Protein AF-A0A7J4F9U1-F1 (afdb_monomer_lite)

Foldseek 3Di:
DVVVVVVVVVVQCLQCVVQVVCVVPFDPDAQWDADVNAIWGADPRGTDRDLWADDPDPPDGDGDPVSLLSVLVSVPVVDPLVPDQEFEQEDPVSCSNSVNNCVVSVHHYDYDYPDDD

Radius of gyration: 16.15 Å; chains: 1; bounding box: 40×27×52 Å

pLDDT: mean 75.47, std 15.94, range [29.8, 96.5]

Sequence (117 aa):
MLEKLYGELMNLRVIRKKAELFRGKRFPVDGFVRIGGEPYWIQDGEAHYLYILEEVSERCFLHQPGTLKDCALAAMALVDMDKVDKIVAIETMALPICSVLAVMAGKPMAIVGKRRY

Structure (mmCIF, N/CA/C/O backbone):
data_AF-A0A7J4F9U1-F1
#
_entry.id   AF-A0A7J4F9U1-F1
#
loop_
_atom_site.group_PDB
_atom_site.id
_atom_site.type_symbol
_atom_site.label_atom_id
_atom_site.label_alt_id
_atom_site.label_comp_id
_atom_site.label_asym_id
_atom_site.label_entity_id
_atom_site.label_seq_id
_atom_site.pdbx_PDB_ins_code
_atom_site.Cartn_x
_atom_site.Cartn_y
_atom_site.Cartn_z
_atom_site.occupancy
_atom_site.B_iso_or_equiv
_atom_site.auth_seq_id
_atom_site.auth_comp_id
_atom_site.auth_asym_id
_atom_site.auth_atom_id
_atom_site.pdbx_PDB_model_num
ATOM 1 N N . MET A 1 1 ? -2.435 -18.235 9.508 1.00 39.81 1 MET A N 1
ATOM 2 C CA . MET A 1 1 ? -2.919 -16.846 9.288 1.00 39.81 1 MET A CA 1
ATOM 3 C C . MET A 1 1 ? -2.305 -16.246 8.025 1.00 39.81 1 MET A C 1
ATOM 5 O O . MET A 1 1 ? -3.061 -15.838 7.158 1.00 39.81 1 MET A O 1
ATOM 9 N N . LEU A 1 2 ? -0.973 -16.289 7.874 1.00 29.80 2 LEU A N 1
ATOM 10 C CA . LEU A 1 2 ? -0.264 -15.866 6.653 1.00 29.80 2 LEU A CA 1
ATOM 11 C C . LEU A 1 2 ? -0.653 -16.658 5.391 1.00 29.80 2 LEU A C 1
ATOM 13 O O . LEU A 1 2 ? -0.876 -16.047 4.359 1.00 29.80 2 LEU A O 1
ATOM 17 N N . GLU A 1 3 ? -0.827 -17.981 5.471 1.00 35.06 3 GLU A N 1
ATOM 18 C CA . GLU A 1 3 ? -1.259 -18.800 4.318 1.00 35.06 3 GLU A CA 1
ATOM 19 C C . GLU A 1 3 ? -2.688 -18.489 3.852 1.00 35.06 3 GLU A C 1
ATOM 21 O O . GLU A 1 3 ? -2.967 -18.466 2.658 1.00 35.06 3 GLU A O 1
ATOM 26 N N . LYS A 1 4 ? -3.591 -18.193 4.795 1.00 41.75 4 LYS A N 1
ATOM 27 C CA . LYS A 1 4 ? -4.969 -17.792 4.487 1.00 41.75 4 LYS A CA 1
ATOM 28 C C . LYS A 1 4 ? -4.998 -16.414 3.825 1.00 41.75 4 LYS A C 1
ATOM 30 O O . LYS A 1 4 ? -5.650 -16.248 2.802 1.00 41.75 4 LYS A O 1
ATOM 35 N N . LEU A 1 5 ? -4.221 -15.468 4.361 1.00 42.91 5 LEU A N 1
ATOM 36 C CA . LEU A 1 5 ? -4.025 -14.155 3.751 1.00 42.91 5 LEU A CA 1
ATOM 37 C C . LEU A 1 5 ? -3.415 -14.287 2.350 1.00 42.91 5 LEU A C 1
ATOM 39 O O . LEU A 1 5 ? -3.881 -13.638 1.428 1.00 42.91 5 LEU A O 1
ATOM 43 N N . TYR A 1 6 ? -2.424 -15.161 2.162 1.00 45.22 6 TYR A N 1
ATOM 44 C CA . TYR A 1 6 ? -1.828 -15.433 0.854 1.00 45.22 6 TYR A CA 1
ATOM 45 C C . TYR A 1 6 ? -2.854 -16.002 -0.138 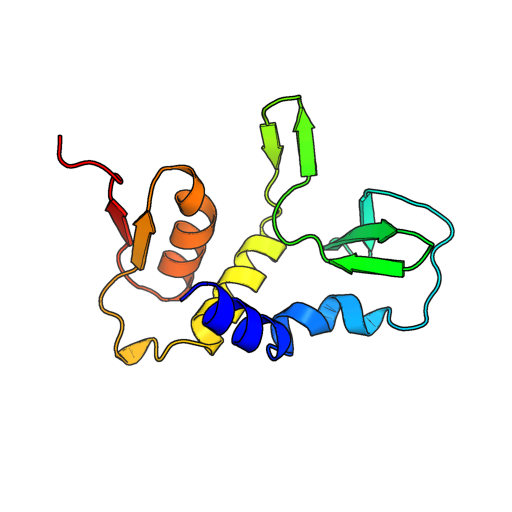1.00 45.22 6 TYR A C 1
ATOM 47 O O . TYR A 1 6 ? -2.958 -15.515 -1.261 1.00 45.22 6 TYR A O 1
ATOM 55 N N . GLY A 1 7 ? -3.672 -16.969 0.287 1.00 52.78 7 GLY A N 1
ATOM 56 C CA . GLY A 1 7 ? -4.769 -17.504 -0.522 1.00 52.78 7 GLY A CA 1
ATOM 57 C C . GLY A 1 7 ? -5.810 -16.444 -0.903 1.00 52.78 7 GLY A C 1
ATOM 58 O O . GLY A 1 7 ? -6.270 -16.413 -2.041 1.00 52.78 7 GLY A O 1
ATOM 59 N N . GLU A 1 8 ? -6.150 -15.533 0.009 1.00 53.69 8 GLU A N 1
ATOM 60 C CA . GLU A 1 8 ? -7.068 -14.418 -0.261 1.00 53.69 8 GLU A CA 1
ATOM 61 C C . GLU A 1 8 ? -6.433 -13.352 -1.175 1.00 53.69 8 GLU A C 1
ATOM 63 O O . GLU A 1 8 ? -7.076 -12.894 -2.122 1.00 53.69 8 GLU A O 1
ATOM 68 N N . LEU A 1 9 ? -5.146 -13.033 -0.988 1.00 48.44 9 LEU A N 1
ATOM 69 C CA . LEU A 1 9 ? -4.374 -12.129 -1.851 1.00 48.44 9 LEU A CA 1
ATOM 70 C C . LEU A 1 9 ? -4.284 -12.648 -3.294 1.00 48.44 9 LEU A C 1
ATOM 72 O O . LEU A 1 9 ? -4.390 -11.866 -4.238 1.00 48.44 9 LEU A O 1
ATOM 76 N N . MET A 1 10 ? -4.157 -13.965 -3.483 1.00 51.09 10 MET A N 1
ATOM 77 C CA . MET A 1 10 ? -4.146 -14.595 -4.809 1.00 51.09 10 MET A CA 1
ATOM 78 C C . MET A 1 10 ? -5.488 -14.475 -5.549 1.00 51.09 10 MET A C 1
ATOM 80 O O . MET A 1 10 ? -5.510 -14.561 -6.779 1.00 51.09 10 MET A O 1
ATOM 84 N N . ASN A 1 11 ? -6.584 -14.234 -4.823 1.00 50.47 11 ASN A N 1
ATOM 85 C CA . ASN A 1 11 ? -7.934 -14.083 -5.367 1.00 50.47 11 ASN A CA 1
ATOM 86 C C . ASN A 1 11 ? -8.359 -12.611 -5.554 1.00 50.47 11 ASN A C 1
ATOM 88 O O . ASN A 1 11 ? -9.396 -12.336 -6.165 1.00 50.47 11 ASN A O 1
ATOM 92 N N . LEU A 1 12 ? -7.566 -11.643 -5.080 1.00 49.75 12 LEU A N 1
ATOM 93 C CA . LEU A 1 12 ? -7.870 -10.219 -5.216 1.00 49.75 12 LEU A CA 1
ATOM 94 C C . LEU A 1 12 ? -7.609 -9.709 -6.637 1.00 49.75 12 LEU A C 1
ATOM 96 O O . LEU A 1 12 ? -6.493 -9.353 -7.018 1.00 49.75 12 LEU A O 1
ATOM 100 N N . ARG A 1 13 ? -8.694 -9.561 -7.406 1.00 44.41 13 ARG A N 1
ATOM 101 C CA . ARG A 1 13 ? -8.686 -8.938 -8.744 1.00 44.41 13 ARG A CA 1
ATOM 102 C C . ARG A 1 13 ? -8.138 -7.505 -8.761 1.00 44.41 13 ARG A C 1
ATOM 104 O O . ARG A 1 13 ? -7.641 -7.069 -9.791 1.00 44.41 13 ARG A O 1
ATOM 111 N N . VAL A 1 14 ? -8.217 -6.765 -7.651 1.00 44.28 14 VAL A N 1
ATOM 112 C CA . VAL A 1 14 ? -7.720 -5.375 -7.565 1.00 44.28 14 VAL A CA 1
ATOM 113 C C . VAL A 1 14 ? -6.190 -5.329 -7.588 1.00 44.28 14 VAL A C 1
ATOM 115 O O . VAL A 1 14 ? -5.619 -4.524 -8.316 1.00 44.28 14 VAL A O 1
ATOM 118 N N . ILE A 1 15 ? -5.533 -6.256 -6.881 1.00 48.03 15 ILE A N 1
ATOM 119 C CA . ILE A 1 15 ? -4.067 -6.344 -6.788 1.00 48.03 15 ILE A CA 1
ATOM 120 C C . ILE A 1 15 ? -3.452 -6.733 -8.135 1.00 48.03 15 ILE A C 1
ATOM 122 O O . ILE A 1 15 ? -2.404 -6.218 -8.520 1.00 48.03 15 ILE A O 1
ATOM 126 N N . ARG A 1 16 ? -4.140 -7.603 -8.883 1.00 52.09 16 ARG A N 1
ATOM 127 C CA . ARG A 1 16 ? -3.691 -8.098 -10.189 1.00 52.09 16 ARG A CA 1
ATOM 128 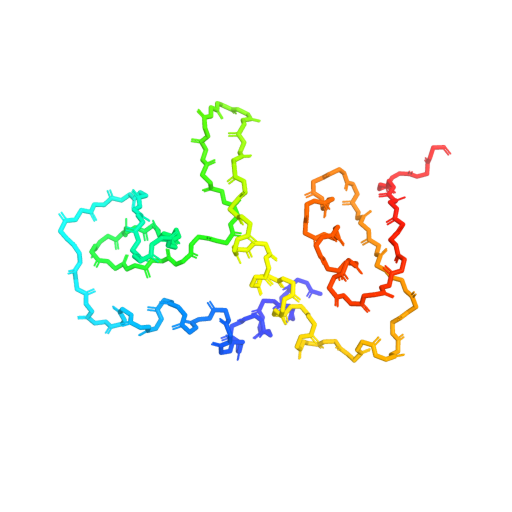C C . ARG A 1 16 ? -4.094 -7.237 -11.374 1.00 52.09 16 ARG A C 1
ATOM 130 O O . ARG A 1 16 ? -3.438 -7.335 -12.401 1.00 52.09 16 ARG A O 1
ATOM 137 N N . LYS A 1 17 ? -5.113 -6.381 -11.258 1.00 55.06 17 LYS A N 1
ATOM 138 C CA . LYS A 1 17 ? -5.672 -5.646 -12.406 1.00 55.06 17 LYS A CA 1
ATOM 139 C C . LYS A 1 17 ? -4.618 -4.862 -13.193 1.00 55.06 17 LYS A C 1
ATOM 141 O O . LYS A 1 17 ? -4.650 -4.874 -14.416 1.00 55.06 17 LYS A O 1
ATOM 146 N N . LYS A 1 18 ? -3.674 -4.211 -12.503 1.00 59.41 18 LYS A N 1
ATOM 147 C CA . LYS A 1 18 ? -2.610 -3.417 -13.140 1.00 59.41 18 LYS A CA 1
ATOM 148 C C . LYS A 1 18 ? -1.572 -4.278 -13.870 1.00 59.41 18 LYS A C 1
ATOM 150 O O . LYS A 1 18 ? -1.184 -3.931 -14.978 1.00 59.41 18 LYS A O 1
ATOM 155 N N . ALA A 1 19 ? -1.183 -5.424 -13.308 1.00 56.94 19 ALA A 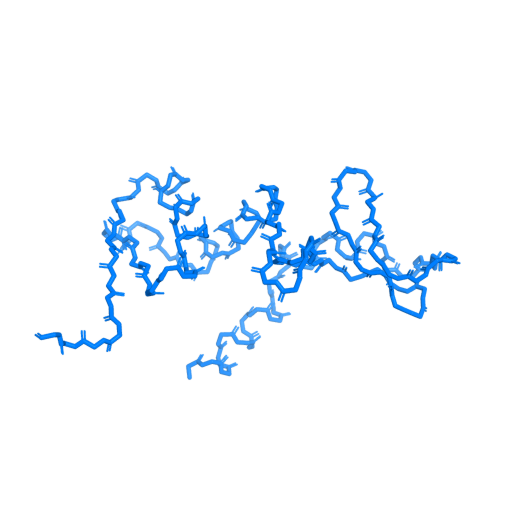N 1
ATOM 156 C CA . ALA A 1 19 ? -0.301 -6.380 -13.985 1.00 56.94 19 ALA A CA 1
ATOM 157 C C . ALA A 1 19 ? -1.028 -7.141 -15.118 1.00 56.94 19 ALA A C 1
ATOM 159 O O . ALA A 1 19 ? -0.455 -7.385 -16.176 1.00 56.94 19 ALA A O 1
ATOM 160 N N . GLU A 1 20 ? -2.322 -7.444 -14.953 1.00 64.25 20 GLU A N 1
ATOM 161 C CA . GLU A 1 20 ? -3.155 -8.104 -15.969 1.00 64.25 20 GLU A CA 1
ATOM 162 C C . GLU A 1 20 ? -3.335 -7.265 -17.241 1.00 64.25 20 GLU A C 1
ATOM 164 O O . GLU A 1 20 ? -3.435 -7.841 -18.323 1.00 64.25 20 GLU A O 1
ATOM 169 N N . LEU A 1 21 ? -3.304 -5.926 -17.153 1.00 69.44 21 LEU A N 1
ATOM 170 C CA . LEU A 1 21 ? -3.311 -5.036 -18.330 1.00 69.44 21 LEU A CA 1
ATOM 171 C C . LEU A 1 21 ? -2.156 -5.314 -19.302 1.00 69.44 21 LEU A C 1
ATOM 173 O O . LEU A 1 21 ? -2.246 -4.993 -20.491 1.00 69.44 21 LEU A O 1
ATOM 177 N N . PHE A 1 22 ? -1.070 -5.894 -18.796 1.00 75.31 22 PHE A N 1
ATOM 178 C CA . PHE A 1 22 ? 0.120 -6.225 -19.566 1.00 75.31 22 PHE A CA 1
ATOM 179 C C . PHE A 1 22 ? 0.295 -7.729 -19.771 1.00 75.31 22 PHE A C 1
ATOM 181 O O . PHE A 1 22 ? 1.312 -8.157 -20.310 1.00 75.31 22 PHE A O 1
ATOM 188 N N . ARG A 1 23 ? -0.705 -8.542 -19.411 1.00 72.38 23 ARG A N 1
ATOM 189 C CA . ARG A 1 23 ? -0.665 -9.987 -19.635 1.00 72.38 23 ARG A CA 1
ATOM 190 C C . ARG A 1 23 ? -0.482 -10.282 -21.127 1.00 72.38 23 ARG A C 1
ATOM 192 O O . ARG A 1 23 ? -1.283 -9.853 -21.954 1.00 72.38 23 ARG A O 1
ATOM 199 N N . GLY A 1 24 ? 0.580 -11.013 -21.465 1.00 73.00 24 GLY A N 1
ATOM 200 C CA . GLY A 1 24 ? 0.935 -11.346 -22.849 1.00 73.00 24 GLY A CA 1
ATOM 201 C C . GLY A 1 24 ? 1.662 -10.237 -23.620 1.00 73.00 24 GLY A C 1
ATOM 202 O O . GLY A 1 24 ? 2.042 -10.459 -24.768 1.00 73.00 24 GLY A O 1
ATOM 203 N N . LYS A 1 25 ? 1.897 -9.064 -23.017 1.00 83.00 25 LYS A N 1
ATOM 204 C CA . LYS A 1 25 ? 2.819 -8.061 -23.562 1.00 83.00 25 LYS A CA 1
ATOM 205 C C . LYS A 1 25 ? 4.231 -8.356 -23.069 1.00 83.00 25 LYS A C 1
ATOM 207 O O . LYS A 1 25 ? 4.436 -8.575 -21.881 1.00 83.00 25 LYS A O 1
ATOM 212 N N . ARG A 1 26 ? 5.189 -8.334 -23.995 1.00 84.81 26 ARG A N 1
ATOM 213 C CA . ARG A 1 26 ? 6.620 -8.474 -23.711 1.00 84.81 26 ARG A CA 1
ATOM 214 C C . ARG A 1 26 ? 7.278 -7.100 -23.678 1.00 84.81 26 ARG A C 1
ATOM 216 O O . ARG A 1 26 ? 7.049 -6.293 -24.580 1.00 84.81 26 ARG A O 1
ATOM 223 N N . PHE A 1 27 ? 8.111 -6.863 -22.677 1.00 85.62 27 PHE A N 1
ATOM 224 C CA . PHE A 1 27 ? 8.922 -5.656 -22.549 1.00 85.62 27 PHE A CA 1
ATOM 225 C C . PHE A 1 27 ? 10.394 -5.972 -22.859 1.00 85.62 27 PHE A C 1
ATOM 227 O O . PHE A 1 27 ? 10.863 -7.051 -22.507 1.00 85.62 27 PHE A O 1
ATOM 234 N N . PRO A 1 28 ? 11.128 -5.072 -23.539 1.00 86.94 28 PRO A N 1
ATOM 235 C CA . PRO A 1 28 ? 12.498 -5.330 -23.993 1.00 86.94 28 PRO A CA 1
ATOM 236 C C . PRO A 1 28 ? 13.579 -5.010 -22.946 1.00 86.94 28 PRO A C 1
ATOM 238 O O . PRO A 1 28 ? 14.762 -5.035 -23.267 1.00 86.94 28 PRO A O 1
ATOM 241 N N . VAL A 1 29 ? 13.184 -4.638 -21.730 1.00 85.81 29 VAL A N 1
ATOM 242 C CA . VAL A 1 29 ? 14.080 -4.214 -20.648 1.00 85.81 29 VAL A CA 1
ATOM 243 C C . VAL A 1 29 ? 13.771 -5.035 -19.412 1.00 85.81 29 VAL A C 1
ATOM 245 O O . VAL A 1 29 ? 12.605 -5.324 -19.186 1.00 85.81 29 VAL A O 1
ATOM 248 N N . ASP A 1 30 ? 14.781 -5.346 -18.609 1.00 83.88 30 ASP A N 1
ATOM 249 C CA . ASP A 1 30 ? 14.594 -5.926 -17.279 1.00 83.88 30 ASP A CA 1
ATOM 250 C C . ASP A 1 30 ? 14.825 -4.862 -16.199 1.00 83.88 30 ASP A C 1
ATOM 252 O O . ASP A 1 30 ? 15.554 -3.886 -16.401 1.00 83.88 30 ASP A O 1
ATOM 256 N N . GLY A 1 31 ? 14.207 -5.061 -15.037 1.00 75.56 31 GLY A N 1
ATOM 257 C CA . GLY A 1 31 ? 14.337 -4.184 -13.878 1.00 75.56 31 GLY A CA 1
ATOM 258 C C . GLY A 1 31 ? 13.193 -3.184 -13.711 1.00 75.56 31 GLY A C 1
ATOM 259 O O . GLY A 1 31 ? 12.095 -3.347 -14.247 1.00 75.56 31 GLY A O 1
ATOM 260 N N . PHE A 1 32 ? 13.429 -2.155 -12.896 1.00 76.62 32 PHE A N 1
ATOM 261 C CA . PHE A 1 32 ? 12.406 -1.179 -12.528 1.00 76.62 32 PHE A CA 1
ATOM 262 C C . PHE A 1 32 ? 12.061 -0.241 -13.689 1.00 76.62 32 PHE A C 1
ATOM 264 O O . PHE A 1 32 ? 12.931 0.419 -14.256 1.00 76.62 32 PHE A O 1
ATOM 271 N N . VAL A 1 33 ? 10.769 -0.122 -13.993 1.00 80.06 33 VAL A N 1
ATOM 272 C CA . VAL A 1 33 ? 10.240 0.780 -15.019 1.00 80.06 33 VAL A CA 1
ATOM 273 C C . VAL A 1 33 ? 8.963 1.472 -14.552 1.00 80.06 33 VAL A C 1
ATOM 275 O O . VAL A 1 33 ? 8.220 0.967 -13.709 1.00 80.06 33 VAL A O 1
ATOM 278 N N . ARG A 1 34 ? 8.664 2.627 -15.156 1.00 78.06 34 ARG A N 1
ATOM 279 C CA . ARG A 1 34 ? 7.378 3.313 -14.987 1.00 78.06 34 ARG A CA 1
ATOM 280 C C . ARG A 1 34 ? 6.561 3.221 -16.265 1.00 78.06 34 ARG A C 1
ATOM 282 O O . ARG A 1 34 ? 6.980 3.729 -17.301 1.00 78.06 34 ARG A O 1
ATOM 289 N N . ILE A 1 35 ? 5.373 2.628 -16.185 1.00 79.06 35 ILE A N 1
ATOM 290 C CA . ILE A 1 35 ? 4.446 2.529 -17.320 1.00 79.06 35 ILE A CA 1
ATOM 291 C C . ILE A 1 35 ? 3.195 3.332 -16.971 1.00 79.06 35 ILE A C 1
ATOM 293 O O . ILE A 1 35 ? 2.469 2.984 -16.045 1.00 79.06 35 ILE A O 1
ATOM 297 N N . GLY A 1 36 ? 2.964 4.446 -17.674 1.00 77.44 36 GLY A N 1
ATOM 298 C CA . GLY A 1 36 ? 1.851 5.355 -17.360 1.00 77.44 36 GLY A CA 1
ATOM 299 C C . GLY A 1 36 ? 1.956 6.003 -15.971 1.00 77.44 36 GLY A C 1
ATOM 300 O O . GLY A 1 36 ? 0.936 6.289 -15.357 1.00 77.44 36 GLY A O 1
ATOM 301 N N . GLY A 1 37 ? 3.180 6.190 -15.460 1.00 74.62 37 GLY A N 1
ATOM 302 C CA . GLY A 1 37 ? 3.454 6.755 -14.130 1.00 74.62 37 GLY A CA 1
ATOM 303 C C . GLY A 1 37 ? 3.468 5.739 -12.980 1.00 74.62 37 GLY A C 1
ATOM 304 O O . GLY A 1 37 ? 3.908 6.074 -11.882 1.00 74.62 37 GLY A O 1
ATOM 305 N N . GLU A 1 38 ? 3.055 4.498 -13.236 1.00 75.62 38 GLU A N 1
ATOM 306 C CA . GLU A 1 38 ? 2.936 3.426 -12.243 1.00 75.62 38 GLU A CA 1
ATOM 307 C C . GLU A 1 38 ? 4.193 2.535 -12.206 1.00 75.62 38 GLU A C 1
ATOM 309 O O . GLU A 1 38 ? 4.770 2.286 -13.270 1.00 75.62 38 GLU A O 1
ATOM 314 N N . PRO A 1 39 ? 4.627 2.052 -11.024 1.00 75.12 39 PRO A N 1
ATOM 315 C CA . PRO A 1 39 ? 5.851 1.264 -10.878 1.00 75.12 39 PRO A CA 1
ATOM 316 C C . PRO A 1 39 ? 5.657 -0.207 -11.272 1.00 75.12 39 PRO A C 1
ATOM 318 O O . PRO A 1 39 ? 4.770 -0.892 -10.760 1.00 75.12 39 PRO A O 1
ATOM 321 N N . TYR A 1 40 ? 6.542 -0.718 -12.124 1.00 77.38 40 TYR A N 1
ATOM 322 C CA . TYR A 1 40 ? 6.620 -2.134 -12.478 1.00 77.38 40 TYR A CA 1
ATOM 323 C C . TYR A 1 40 ? 8.064 -2.622 -12.387 1.00 77.38 40 TYR A C 1
ATOM 325 O O . TYR A 1 40 ? 9.004 -1.879 -12.654 1.00 77.38 40 TYR A O 1
ATOM 333 N N . TRP A 1 41 ? 8.232 -3.889 -12.038 1.00 77.31 41 TRP A N 1
ATOM 334 C CA . TRP A 1 41 ? 9.459 -4.638 -12.254 1.00 77.31 41 TRP A CA 1
ATOM 335 C C . TRP A 1 41 ? 9.269 -5.518 -13.474 1.00 77.31 41 TRP A C 1
ATOM 337 O O . TRP A 1 41 ? 8.331 -6.315 -13.502 1.00 77.31 41 TRP A O 1
ATOM 347 N N . ILE A 1 42 ? 10.124 -5.374 -14.477 1.00 81.88 42 ILE A N 1
ATOM 348 C CA . ILE A 1 42 ? 10.141 -6.305 -15.595 1.00 81.88 42 ILE A CA 1
ATOM 349 C C . ILE A 1 42 ? 11.124 -7.429 -15.295 1.00 81.88 42 ILE A C 1
ATOM 351 O O . ILE A 1 42 ? 12.268 -7.173 -14.919 1.00 81.88 42 ILE A O 1
ATOM 355 N N . GLN A 1 43 ? 10.667 -8.663 -15.471 1.00 79.81 43 GLN A N 1
ATOM 356 C CA . GLN A 1 43 ? 11.501 -9.851 -15.387 1.00 79.81 43 GLN A CA 1
ATOM 357 C C . GLN A 1 43 ? 11.139 -10.795 -16.530 1.00 79.81 43 GLN A C 1
ATOM 359 O O . GLN A 1 43 ? 9.965 -11.103 -16.730 1.00 79.81 43 GLN A O 1
ATOM 364 N N . ASP A 1 44 ? 12.136 -11.216 -17.310 1.00 83.56 44 ASP A N 1
ATOM 365 C CA . ASP A 1 44 ? 11.950 -12.088 -18.478 1.00 83.56 44 ASP A CA 1
ATOM 366 C C . ASP A 1 44 ? 10.945 -11.502 -19.496 1.00 83.56 44 ASP A C 1
ATOM 368 O O . ASP A 1 44 ? 10.197 -12.203 -20.191 1.00 83.56 44 ASP A O 1
ATOM 372 N N . GLY A 1 45 ? 10.915 -10.170 -19.580 1.00 81.38 45 GLY A N 1
ATOM 373 C CA . GLY A 1 45 ? 9.984 -9.410 -20.404 1.00 81.38 45 GLY A CA 1
ATOM 374 C C . GLY A 1 45 ? 8.537 -9.367 -19.899 1.00 81.38 45 GLY A C 1
ATOM 375 O O . GLY A 1 45 ? 7.692 -8.835 -20.616 1.00 81.38 45 GLY A O 1
ATOM 376 N N . GLU A 1 46 ? 8.224 -9.882 -18.707 1.00 80.62 46 GLU A N 1
ATOM 377 C CA . GLU A 1 46 ? 6.900 -9.787 -18.079 1.00 80.62 46 GLU A CA 1
ATOM 378 C C . GLU A 1 46 ? 6.851 -8.689 -17.009 1.00 80.62 46 GLU A C 1
ATOM 380 O O . GLU A 1 46 ? 7.792 -8.502 -16.243 1.00 80.62 46 GLU A O 1
ATOM 385 N N . ALA A 1 47 ? 5.740 -7.947 -16.945 1.00 80.69 47 ALA A N 1
ATOM 386 C CA . ALA A 1 47 ? 5.568 -6.861 -15.983 1.00 80.69 47 ALA A CA 1
ATOM 387 C C . ALA A 1 47 ? 4.945 -7.342 -14.665 1.00 80.69 47 ALA A C 1
ATOM 389 O O . ALA A 1 47 ? 3.789 -7.767 -14.617 1.00 80.69 47 ALA A O 1
ATOM 390 N N . HIS A 1 48 ? 5.679 -7.161 -13.572 1.00 71.69 48 HIS A N 1
ATOM 391 C CA . HIS A 1 48 ? 5.235 -7.401 -12.205 1.00 71.69 48 HIS A CA 1
ATOM 392 C C . HIS A 1 48 ? 4.972 -6.064 -11.514 1.00 71.69 48 HIS A C 1
ATOM 394 O O . HIS A 1 48 ? 5.837 -5.193 -11.470 1.00 71.69 48 HIS A O 1
ATOM 400 N N . TYR A 1 49 ? 3.777 -5.872 -10.959 1.00 68.19 49 TYR A N 1
ATOM 401 C CA . TYR A 1 49 ? 3.485 -4.649 -10.212 1.00 68.19 49 TYR A CA 1
ATOM 402 C C . TYR A 1 49 ? 4.177 -4.701 -8.846 1.00 68.19 49 TYR A C 1
ATOM 404 O O . TYR A 1 49 ? 3.906 -5.596 -8.040 1.00 68.19 49 TYR A O 1
ATOM 412 N N . LEU A 1 50 ? 5.084 -3.756 -8.591 1.00 63.97 50 LEU A N 1
ATOM 413 C CA . LEU A 1 50 ? 5.806 -3.689 -7.325 1.00 63.97 50 LEU A CA 1
ATOM 414 C C . LEU A 1 50 ? 4.962 -2.969 -6.294 1.00 63.97 50 LEU A C 1
ATOM 416 O O . LEU A 1 50 ? 4.688 -1.779 -6.419 1.00 63.97 50 LEU A O 1
ATOM 420 N N . TYR A 1 51 ? 4.597 -3.697 -5.243 1.00 58.38 51 TYR A N 1
ATOM 421 C CA . TYR A 1 51 ? 3.724 -3.148 -4.224 1.00 58.38 51 TYR A CA 1
ATOM 422 C C . TYR A 1 51 ? 4.430 -2.282 -3.180 1.00 58.38 51 TYR A C 1
ATOM 424 O O . TYR A 1 51 ? 3.750 -1.557 -2.459 1.00 58.38 51 TYR A O 1
ATOM 432 N N . ILE A 1 52 ? 5.760 -2.351 -3.029 1.00 57.66 52 ILE A N 1
ATOM 433 C CA . ILE A 1 52 ? 6.366 -1.746 -1.832 1.00 57.66 52 ILE A CA 1
ATOM 434 C C . ILE A 1 52 ? 7.718 -1.047 -2.046 1.00 57.66 52 ILE A C 1
ATOM 436 O O . ILE A 1 52 ? 7.956 -0.106 -1.298 1.00 57.66 52 ILE A O 1
ATOM 440 N N . LEU A 1 53 ? 8.599 -1.392 -2.995 1.00 57.91 53 LEU A N 1
ATOM 441 C CA . LEU A 1 53 ? 10.002 -0.951 -2.860 1.00 57.91 53 LEU A CA 1
ATOM 442 C C . LEU A 1 53 ? 10.667 -0.557 -4.188 1.00 57.91 53 LEU A C 1
ATOM 444 O O . LEU A 1 53 ? 10.951 -1.409 -5.023 1.00 57.91 53 LEU A O 1
ATOM 448 N N . GLU A 1 54 ? 10.961 0.735 -4.338 1.00 63.12 54 GLU A N 1
ATOM 449 C CA . GLU A 1 54 ? 12.120 1.210 -5.101 1.00 63.12 54 GLU A CA 1
ATOM 450 C C . GLU A 1 54 ? 13.256 1.411 -4.083 1.00 63.12 54 GLU A C 1
ATOM 452 O O . GLU A 1 54 ? 13.115 2.203 -3.148 1.00 63.12 54 GLU A O 1
ATOM 457 N N . GLU A 1 55 ? 14.342 0.642 -4.187 1.00 63.31 55 GLU A N 1
ATOM 458 C CA . GLU A 1 55 ? 15.518 0.829 -3.329 1.00 63.31 55 GLU A CA 1
ATOM 459 C C . GLU A 1 55 ? 16.305 2.043 -3.829 1.00 63.31 55 GLU A C 1
ATOM 461 O O . GLU A 1 55 ? 16.833 2.048 -4.938 1.00 63.31 55 GLU A O 1
ATOM 466 N N . VAL A 1 56 ? 16.349 3.095 -3.014 1.00 68.06 56 VAL A N 1
ATOM 467 C CA . VAL A 1 56 ? 17.075 4.336 -3.320 1.00 68.06 56 VAL A CA 1
ATOM 468 C C . VAL A 1 56 ? 18.530 4.229 -2.858 1.00 68.06 56 VAL A C 1
ATOM 470 O O . VAL A 1 56 ? 19.424 4.817 -3.462 1.00 68.06 56 VAL A O 1
ATOM 473 N N . SER A 1 57 ? 18.772 3.493 -1.770 1.00 70.50 57 SER A N 1
ATOM 474 C CA . SER A 1 57 ? 20.100 3.163 -1.246 1.00 70.50 57 SER A CA 1
ATOM 475 C C . SER A 1 57 ? 20.018 1.977 -0.280 1.00 70.50 57 SER A C 1
ATOM 477 O O . SER A 1 57 ? 18.916 1.561 0.071 1.00 70.50 57 SER A O 1
ATOM 479 N N . GLU A 1 58 ? 21.170 1.513 0.223 1.00 64.62 58 GLU A N 1
ATOM 480 C CA . GLU A 1 58 ? 21.360 0.281 1.021 1.00 64.62 58 GLU A CA 1
ATOM 481 C C . GLU A 1 58 ? 20.373 0.084 2.194 1.00 64.62 58 GLU A C 1
ATOM 483 O O . GLU A 1 58 ? 20.225 -1.020 2.715 1.00 64.62 58 GLU A O 1
ATOM 488 N N . ARG A 1 59 ? 19.697 1.142 2.661 1.00 67.19 59 ARG A N 1
ATOM 489 C CA . ARG A 1 59 ? 18.662 1.078 3.712 1.00 67.19 59 ARG A CA 1
ATOM 490 C C . ARG A 1 59 ? 17.519 2.071 3.503 1.00 67.19 59 ARG A C 1
ATOM 492 O O . ARG A 1 59 ? 16.780 2.360 4.444 1.00 67.19 59 ARG A O 1
ATOM 499 N N . CYS A 1 60 ? 17.398 2.637 2.305 1.00 64.50 60 CYS A N 1
ATOM 500 C CA . CYS A 1 60 ? 16.390 3.636 1.980 1.00 64.50 60 CYS A CA 1
ATOM 501 C C . CYS A 1 60 ? 15.470 3.093 0.900 1.00 64.50 60 CYS A C 1
ATOM 503 O O . CYS A 1 60 ? 15.890 2.840 -0.229 1.00 64.50 60 CYS A O 1
ATOM 505 N N . PHE A 1 61 ? 14.199 2.962 1.252 1.00 72.88 61 PHE A N 1
ATOM 506 C CA . PHE A 1 61 ? 13.178 2.490 0.341 1.00 72.88 61 PHE A CA 1
ATOM 507 C C . PHE A 1 61 ? 12.165 3.592 0.088 1.00 72.88 61 PHE A C 1
ATOM 509 O O . PHE A 1 61 ? 11.657 4.222 1.017 1.00 72.88 61 PHE A O 1
ATOM 516 N N . LEU A 1 62 ? 11.865 3.810 -1.184 1.00 74.00 62 LEU A N 1
ATOM 517 C CA . LEU A 1 62 ? 10.853 4.748 -1.617 1.00 74.00 62 LEU A CA 1
ATOM 518 C C . LEU A 1 62 ? 9.539 4.005 -1.841 1.00 74.00 62 LEU A C 1
ATOM 520 O O . LEU A 1 62 ? 9.431 3.124 -2.695 1.00 74.00 62 LEU A O 1
ATOM 524 N N . HIS A 1 63 ? 8.517 4.410 -1.091 1.00 76.56 63 HIS A N 1
ATOM 525 C CA . HIS A 1 63 ? 7.147 3.996 -1.350 1.00 76.56 63 HIS A CA 1
ATOM 526 C C . HIS A 1 63 ? 6.497 4.951 -2.346 1.00 76.56 63 HIS A C 1
ATOM 528 O O . HIS A 1 63 ? 6.456 6.163 -2.130 1.00 76.56 63 HIS A O 1
ATOM 534 N N . GLN A 1 64 ? 5.930 4.403 -3.417 1.00 77.00 64 GLN A N 1
ATOM 535 C CA . GLN A 1 64 ? 5.122 5.192 -4.338 1.00 77.00 64 GLN A CA 1
ATOM 536 C C . GLN A 1 64 ? 3.723 5.419 -3.731 1.00 77.00 64 GLN A C 1
ATOM 538 O O . GLN A 1 64 ? 3.063 4.448 -3.344 1.00 77.00 64 GLN A O 1
ATOM 543 N N . PRO A 1 65 ? 3.220 6.669 -3.661 1.00 78.81 65 PRO A N 1
ATOM 544 C CA . PRO A 1 65 ? 1.919 6.960 -3.053 1.00 78.81 65 PRO A CA 1
ATOM 545 C C . PRO A 1 65 ? 0.747 6.195 -3.684 1.00 78.81 65 PRO A C 1
ATOM 547 O O . PRO A 1 65 ? -0.137 5.725 -2.970 1.00 78.81 65 PRO A O 1
ATOM 550 N N . GLY A 1 66 ? 0.749 6.037 -5.015 1.00 76.94 66 GLY A N 1
ATOM 551 C CA . GLY A 1 66 ? -0.286 5.285 -5.735 1.00 76.94 66 GLY A CA 1
ATOM 552 C C . GLY A 1 66 ? -0.348 3.821 -5.302 1.00 76.94 66 GLY A C 1
ATOM 553 O O . GLY A 1 66 ? -1.423 3.279 -5.074 1.00 76.94 66 GLY A O 1
ATOM 554 N N . THR A 1 67 ? 0.810 3.218 -5.070 1.00 76.00 67 THR A N 1
ATOM 555 C CA . THR A 1 67 ? 0.926 1.832 -4.630 1.00 76.00 67 THR A CA 1
ATOM 556 C C . THR A 1 67 ? 0.451 1.636 -3.189 1.00 76.00 67 THR A C 1
ATOM 558 O O . THR A 1 67 ? -0.275 0.684 -2.903 1.00 76.00 67 THR A O 1
ATOM 561 N N . LEU A 1 68 ? 0.773 2.568 -2.282 1.00 82.75 68 LEU A N 1
ATOM 562 C CA . LEU A 1 68 ? 0.224 2.558 -0.918 1.00 82.75 68 LEU A CA 1
ATOM 563 C C . LEU A 1 68 ? -1.306 2.686 -0.927 1.00 82.75 68 LEU A C 1
ATOM 565 O O . LEU A 1 68 ? -1.991 1.990 -0.178 1.00 82.75 68 LEU A O 1
ATOM 569 N N . LYS A 1 69 ? -1.847 3.544 -1.799 1.00 85.19 69 LYS A N 1
ATOM 570 C CA . LYS A 1 69 ? -3.293 3.702 -1.990 1.00 85.19 69 LYS A CA 1
ATOM 571 C C . LYS A 1 69 ? -3.939 2.413 -2.501 1.00 85.19 69 LYS A C 1
ATOM 573 O O . LYS A 1 69 ? -4.969 2.008 -1.969 1.00 85.19 69 LYS A O 1
ATOM 578 N N . ASP A 1 70 ? -3.336 1.750 -3.482 1.00 79.38 70 ASP A N 1
ATOM 579 C CA . ASP A 1 70 ? -3.848 0.485 -4.016 1.00 79.38 70 ASP A CA 1
ATOM 580 C C . ASP A 1 70 ? -3.827 -0.630 -2.963 1.00 79.38 70 ASP A C 1
ATOM 582 O O . ASP A 1 70 ? -4.808 -1.364 -2.827 1.00 79.38 70 ASP A O 1
ATOM 586 N N . CYS A 1 71 ? -2.763 -0.712 -2.155 1.00 79.31 71 CYS A N 1
ATOM 587 C CA . CYS A 1 71 ? -2.704 -1.621 -1.010 1.00 79.31 71 CYS A CA 1
ATOM 588 C C . CYS A 1 71 ? -3.841 -1.346 -0.023 1.00 79.31 71 CYS A C 1
ATOM 590 O O . CYS A 1 71 ? -4.495 -2.282 0.438 1.00 79.31 71 CYS A O 1
ATOM 592 N N . ALA A 1 72 ? -4.078 -0.074 0.308 1.00 87.75 72 ALA A N 1
ATOM 593 C CA . ALA A 1 72 ? -5.128 0.310 1.240 1.00 87.75 72 ALA A CA 1
ATOM 594 C C . ALA A 1 72 ? -6.515 -0.064 0.695 1.00 87.75 72 ALA A C 1
ATOM 596 O O . ALA A 1 72 ? -7.306 -0.664 1.417 1.00 87.75 72 ALA A O 1
ATOM 597 N N . LEU A 1 73 ? -6.783 0.189 -0.591 1.00 85.75 73 LEU A N 1
ATOM 598 C CA . LEU A 1 73 ? -8.026 -0.225 -1.252 1.00 85.75 73 LEU A CA 1
ATOM 599 C C . LEU A 1 73 ? -8.209 -1.744 -1.243 1.00 85.75 73 LEU A C 1
ATOM 601 O O . LEU A 1 73 ? -9.306 -2.226 -0.968 1.00 85.75 73 LEU A O 1
ATOM 605 N N . ALA A 1 74 ? -7.148 -2.502 -1.521 1.00 81.44 74 ALA A N 1
ATOM 606 C CA . ALA A 1 74 ? -7.198 -3.957 -1.475 1.00 81.44 74 ALA A CA 1
ATOM 607 C C . ALA A 1 74 ? -7.494 -4.470 -0.057 1.00 81.44 74 ALA A C 1
ATOM 609 O O . ALA A 1 74 ? -8.316 -5.369 0.098 1.00 81.44 74 ALA A O 1
ATOM 610 N N . ALA A 1 75 ? -6.886 -3.874 0.973 1.00 84.56 75 ALA A N 1
ATOM 611 C CA . ALA A 1 75 ? -7.168 -4.210 2.367 1.00 84.56 75 ALA A CA 1
ATOM 612 C C . ALA A 1 75 ? -8.620 -3.881 2.756 1.0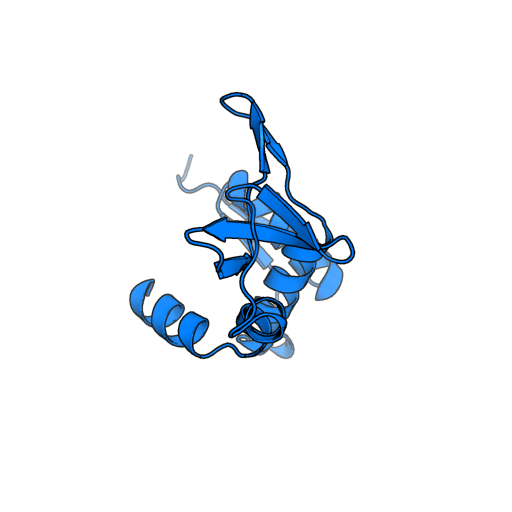0 84.56 75 ALA A C 1
ATOM 614 O O . ALA A 1 75 ? -9.302 -4.719 3.341 1.00 84.56 75 ALA A O 1
ATOM 615 N N . MET A 1 76 ? -9.123 -2.702 2.373 1.00 86.56 76 MET A N 1
ATOM 616 C CA . MET A 1 76 ? -10.516 -2.299 2.615 1.00 86.56 76 MET A CA 1
ATOM 617 C C . MET A 1 76 ? -11.525 -3.195 1.888 1.00 86.56 76 MET A C 1
ATOM 619 O O . MET A 1 76 ? -12.631 -3.375 2.375 1.00 86.56 76 MET A O 1
ATOM 623 N N . ALA A 1 77 ? -11.162 -3.777 0.742 1.00 83.81 77 ALA A N 1
ATOM 624 C CA . ALA A 1 77 ? -12.035 -4.694 0.009 1.00 83.81 77 ALA A CA 1
ATOM 625 C C . ALA A 1 77 ? -12.174 -6.078 0.674 1.00 83.81 77 ALA A C 1
ATOM 627 O O . ALA A 1 77 ? -13.107 -6.813 0.358 1.00 83.81 77 ALA A O 1
ATOM 628 N N . LEU A 1 78 ? -11.247 -6.447 1.565 1.00 83.44 78 LEU A N 1
ATOM 629 C CA . LEU A 1 78 ? -11.252 -7.728 2.282 1.00 83.44 78 LEU A CA 1
ATOM 630 C C . LEU A 1 78 ? -11.931 -7.656 3.651 1.00 83.44 78 LEU A C 1
ATOM 632 O O . LEU A 1 78 ? -12.248 -8.692 4.235 1.00 83.44 78 LEU A O 1
ATOM 636 N N . VAL A 1 79 ? -12.104 -6.452 4.189 1.00 84.69 79 VAL A N 1
ATOM 637 C CA . VAL A 1 79 ? -12.548 -6.236 5.563 1.00 84.69 79 VAL A CA 1
ATOM 638 C C . VAL A 1 79 ? -13.835 -5.429 5.555 1.00 84.69 79 VAL A C 1
ATOM 640 O O . VAL A 1 79 ? -13.958 -4.429 4.857 1.00 84.69 79 VAL A O 1
ATOM 643 N N . ASP A 1 80 ? -14.796 -5.847 6.372 1.00 89.81 80 ASP A N 1
ATOM 644 C CA . ASP A 1 80 ? -15.999 -5.067 6.647 1.00 89.81 80 ASP A CA 1
ATOM 645 C C . ASP A 1 80 ? -15.630 -3.836 7.495 1.00 89.81 80 ASP A C 1
ATOM 647 O O . ASP A 1 80 ? -15.552 -3.901 8.724 1.00 89.81 80 ASP A O 1
ATOM 651 N N . MET A 1 81 ? -15.326 -2.724 6.820 1.00 90.50 81 MET A N 1
ATOM 652 C CA . MET A 1 81 ? -14.808 -1.499 7.441 1.00 90.50 81 MET A CA 1
ATOM 653 C C . MET A 1 81 ? -15.798 -0.829 8.405 1.00 90.50 81 MET A C 1
ATOM 655 O O . MET A 1 81 ? -15.371 -0.065 9.279 1.00 90.50 81 MET A O 1
ATOM 659 N N . ASP A 1 82 ? -17.092 -1.144 8.309 1.00 92.38 82 ASP A N 1
ATOM 660 C CA . ASP A 1 82 ? -18.109 -0.643 9.237 1.00 92.38 82 ASP A CA 1
ATOM 661 C C . ASP A 1 82 ? -17.949 -1.257 10.634 1.00 92.38 82 ASP A C 1
ATOM 663 O O . ASP A 1 82 ? -18.254 -0.610 11.634 1.00 92.38 82 ASP A O 1
ATOM 667 N N . LYS A 1 83 ? -17.376 -2.465 10.720 1.00 94.19 83 LYS A N 1
ATOM 668 C CA . LYS A 1 83 ? -17.071 -3.160 11.983 1.00 94.19 83 LYS A CA 1
ATOM 669 C C . LYS A 1 83 ? -15.675 -2.863 12.530 1.00 94.19 83 LYS A C 1
ATOM 671 O O . LYS A 1 83 ? -15.284 -3.427 13.549 1.00 94.19 83 LYS A O 1
ATOM 676 N N . VAL A 1 84 ? -14.899 -2.025 11.846 1.00 93.62 84 VAL A N 1
ATOM 677 C CA . VAL A 1 84 ? -13.545 -1.655 12.269 1.00 93.62 84 VAL A CA 1
ATOM 678 C C . VAL A 1 84 ? -13.595 -0.350 13.054 1.00 93.62 84 VAL A C 1
ATOM 680 O O . VAL A 1 84 ? -13.947 0.698 12.511 1.00 93.62 84 VAL A O 1
ATOM 683 N N . ASP A 1 85 ? -13.174 -0.387 14.316 1.00 95.69 85 ASP A N 1
ATOM 684 C CA . ASP A 1 85 ? -13.108 0.810 15.166 1.00 95.69 85 ASP A CA 1
ATOM 685 C C . ASP A 1 85 ? -11.846 1.644 14.916 1.00 95.69 85 ASP A C 1
ATOM 687 O O . ASP A 1 85 ? -11.872 2.873 14.976 1.00 95.69 85 ASP A O 1
ATOM 691 N N . LYS A 1 86 ? -10.714 0.976 14.659 1.00 94.69 86 LYS A N 1
ATOM 692 C CA . LYS A 1 86 ? -9.398 1.607 14.502 1.00 94.69 86 LYS A CA 1
ATOM 693 C C . LYS A 1 86 ? -8.439 0.759 13.681 1.00 94.69 86 LYS A C 1
ATOM 695 O O . LYS A 1 86 ? -8.528 -0.467 13.667 1.00 94.69 86 LYS A O 1
ATOM 700 N N . ILE A 1 87 ? -7.468 1.426 13.070 1.00 95.31 87 ILE A N 1
ATOM 701 C CA . ILE A 1 87 ? -6.332 0.797 12.397 1.00 95.31 87 ILE A CA 1
ATOM 702 C C . ILE A 1 87 ? -5.185 0.642 13.395 1.00 95.31 87 ILE A C 1
ATOM 704 O O . ILE A 1 87 ? -4.886 1.559 14.159 1.00 95.31 87 ILE A O 1
ATOM 708 N N . VAL A 1 88 ? -4.523 -0.513 13.394 1.00 92.06 88 VAL A N 1
ATOM 709 C CA . VAL A 1 88 ? -3.384 -0.781 14.279 1.00 92.06 88 VAL A CA 1
ATOM 710 C C . VAL A 1 88 ? -2.139 -1.037 13.438 1.00 92.06 88 VAL A C 1
ATOM 712 O O . VAL A 1 88 ? -2.080 -2.015 12.697 1.00 92.06 88 VAL A O 1
ATOM 715 N N . ALA A 1 89 ? -1.146 -0.160 13.568 1.00 91.88 89 ALA A N 1
ATOM 716 C CA . ALA A 1 89 ? 0.163 -0.308 12.947 1.00 91.88 89 ALA A CA 1
ATOM 717 C C . ALA A 1 89 ? 1.103 -1.057 13.897 1.00 91.88 89 ALA A C 1
ATOM 719 O O . ALA A 1 89 ? 1.417 -0.567 14.985 1.00 91.88 89 ALA A O 1
ATOM 720 N N . ILE A 1 90 ? 1.545 -2.247 13.490 1.00 86.50 90 ILE A N 1
ATOM 721 C CA . ILE A 1 90 ? 2.556 -3.015 14.221 1.00 86.50 90 ILE A CA 1
ATOM 722 C C . ILE A 1 90 ? 3.931 -2.531 13.764 1.00 86.50 90 ILE A C 1
ATOM 724 O O . ILE A 1 90 ? 4.307 -2.749 12.615 1.00 86.50 90 ILE A O 1
ATOM 728 N N . GLU A 1 91 ? 4.685 -1.925 14.681 1.00 82.19 91 GLU A N 1
ATOM 729 C CA . GLU A 1 91 ? 6.015 -1.353 14.429 1.00 82.19 91 GLU A CA 1
ATOM 730 C C . GLU A 1 91 ? 6.052 -0.226 13.379 1.00 82.19 91 GLU A C 1
ATOM 732 O O . GLU A 1 91 ? 5.081 0.113 12.701 1.00 82.19 91 GLU A O 1
ATOM 737 N N . THR A 1 92 ? 7.231 0.380 13.254 1.00 81.25 92 THR A N 1
ATOM 738 C CA . THR A 1 92 ? 7.486 1.555 12.418 1.00 81.25 92 THR A CA 1
ATOM 739 C C . THR A 1 92 ? 7.326 1.272 10.922 1.00 81.25 92 THR A C 1
ATOM 741 O O . THR A 1 92 ? 6.932 2.157 10.170 1.00 81.25 92 THR A O 1
ATOM 744 N N . MET A 1 93 ? 7.584 0.037 10.478 1.00 81.25 93 MET A N 1
ATOM 745 C CA . MET A 1 93 ? 7.500 -0.333 9.058 1.00 81.25 93 MET A CA 1
ATOM 746 C C . MET A 1 93 ? 6.061 -0.376 8.531 1.00 81.25 93 MET A C 1
ATOM 748 O O . MET A 1 93 ? 5.847 -0.195 7.337 1.00 81.25 93 MET A O 1
ATOM 752 N N . ALA A 1 94 ? 5.067 -0.594 9.398 1.00 85.44 94 ALA A N 1
ATOM 753 C CA . ALA A 1 94 ? 3.662 -0.600 8.995 1.00 85.44 94 ALA A CA 1
ATOM 754 C C . ALA A 1 94 ? 3.074 0.815 8.866 1.00 85.44 94 ALA A C 1
ATOM 756 O O . ALA A 1 94 ? 1.999 0.984 8.290 1.00 85.44 94 ALA A O 1
ATOM 757 N N . LEU A 1 95 ? 3.766 1.841 9.379 1.00 89.31 95 LEU A N 1
ATOM 758 C CA . LEU A 1 95 ? 3.255 3.211 9.408 1.00 89.31 95 LEU A CA 1
ATOM 759 C C . LEU A 1 95 ? 2.839 3.748 8.035 1.00 89.31 95 LEU A C 1
ATOM 761 O O . LEU A 1 95 ? 1.755 4.326 7.982 1.00 89.31 95 LEU A O 1
ATOM 765 N N . PRO A 1 96 ? 3.594 3.561 6.933 1.00 89.81 96 PRO A N 1
ATOM 766 C CA . PRO A 1 96 ? 3.213 4.129 5.642 1.00 89.81 96 PRO A CA 1
ATOM 767 C C . PRO A 1 96 ? 1.844 3.630 5.176 1.00 89.81 96 PRO A C 1
ATOM 769 O O . PRO A 1 96 ? 0.967 4.430 4.851 1.00 89.81 96 PRO A O 1
ATOM 772 N N . ILE A 1 97 ? 1.621 2.313 5.215 1.00 89.06 97 ILE A N 1
ATOM 773 C CA . ILE A 1 97 ? 0.363 1.731 4.746 1.00 89.06 97 ILE A CA 1
ATOM 774 C C . ILE A 1 97 ? -0.788 1.973 5.724 1.00 89.06 97 ILE A C 1
ATOM 776 O O . ILE A 1 97 ? -1.886 2.334 5.302 1.00 89.06 97 ILE A O 1
ATOM 780 N N . CYS A 1 98 ? -0.549 1.844 7.031 1.00 92.56 98 CYS A N 1
ATOM 781 C CA . CYS A 1 98 ? -1.583 2.077 8.035 1.00 92.56 98 CYS A CA 1
ATOM 782 C C . CYS A 1 98 ? -2.019 3.546 8.079 1.00 92.56 98 CYS A C 1
ATOM 784 O O . CYS A 1 98 ? -3.203 3.807 8.280 1.00 92.56 98 CYS A O 1
ATOM 786 N N . SER A 1 99 ? -1.107 4.492 7.830 1.00 94.00 99 SER A N 1
ATOM 787 C CA . SER A 1 99 ? -1.437 5.921 7.739 1.00 94.00 99 SER A CA 1
ATOM 788 C C . SER A 1 99 ? -2.374 6.195 6.568 1.00 94.00 99 SER A C 1
ATOM 790 O O . SER A 1 99 ? -3.405 6.841 6.739 1.00 94.00 99 SER A O 1
ATOM 792 N N . VAL A 1 100 ? -2.054 5.658 5.386 1.00 94.31 100 VAL A N 1
ATOM 793 C CA . VAL A 1 100 ? -2.908 5.802 4.199 1.00 94.31 100 VAL A CA 1
ATOM 794 C C . VAL A 1 100 ? -4.271 5.154 4.436 1.00 94.31 100 VAL A C 1
ATOM 796 O O . VAL A 1 100 ? -5.297 5.778 4.174 1.00 94.31 100 VAL A O 1
ATOM 799 N N . LEU A 1 101 ? -4.298 3.945 5.000 1.00 93.31 101 LEU A N 1
ATOM 800 C CA . LEU A 1 101 ? -5.534 3.235 5.314 1.00 93.31 101 LEU A CA 1
ATOM 801 C C . LEU A 1 101 ? -6.414 4.008 6.308 1.00 93.31 101 LEU A C 1
ATOM 803 O O . LEU A 1 101 ? -7.615 4.120 6.093 1.00 93.31 101 LEU A O 1
ATOM 807 N N . ALA A 1 102 ? -5.828 4.571 7.365 1.00 95.44 102 ALA A N 1
ATOM 808 C CA . ALA A 1 102 ? -6.546 5.354 8.369 1.00 95.44 102 ALA A CA 1
ATOM 809 C C . ALA A 1 102 ? -7.194 6.608 7.768 1.00 95.44 102 ALA A C 1
ATOM 811 O O . ALA A 1 102 ? -8.375 6.866 8.003 1.00 95.44 102 ALA A O 1
ATOM 812 N N . VAL A 1 103 ? -6.445 7.341 6.936 1.00 95.94 103 VAL A N 1
ATOM 813 C CA . VAL A 1 103 ? -6.952 8.523 6.224 1.00 95.94 103 VAL A CA 1
ATOM 814 C C . VAL A 1 103 ? -8.084 8.140 5.275 1.00 95.94 103 VAL A C 1
ATOM 816 O O . VAL A 1 103 ? -9.134 8.776 5.285 1.00 95.94 103 VAL A O 1
ATOM 819 N N . MET A 1 104 ? -7.899 7.088 4.477 1.00 95.19 104 MET A N 1
ATOM 820 C CA . MET A 1 104 ? -8.893 6.660 3.491 1.00 95.19 104 MET A CA 1
ATOM 821 C C . MET A 1 104 ? -10.163 6.095 4.126 1.00 95.19 104 MET A C 1
ATOM 823 O O . MET A 1 104 ? -11.254 6.315 3.608 1.00 95.19 104 MET A O 1
ATOM 827 N N . ALA A 1 105 ? -10.032 5.373 5.237 1.00 93.38 105 ALA A N 1
ATOM 828 C CA . ALA A 1 105 ? -11.158 4.779 5.945 1.00 93.38 105 ALA A CA 1
ATOM 829 C C . ALA A 1 105 ? -11.856 5.753 6.908 1.00 93.38 105 ALA A C 1
ATOM 831 O O . ALA A 1 105 ? -12.912 5.420 7.441 1.00 93.38 105 ALA A O 1
ATOM 832 N N . GLY A 1 106 ? -11.260 6.918 7.186 1.00 95.44 106 GLY A N 1
ATOM 833 C CA . GLY A 1 106 ? -11.751 7.835 8.214 1.00 95.44 106 GLY A CA 1
ATOM 834 C C . GLY A 1 106 ? -11.730 7.218 9.617 1.00 95.44 106 GLY A C 1
ATOM 835 O O . GLY A 1 106 ? -12.617 7.490 10.424 1.00 95.44 106 GLY A O 1
ATOM 836 N N . LYS A 1 107 ? -10.749 6.351 9.906 1.00 95.88 107 LYS A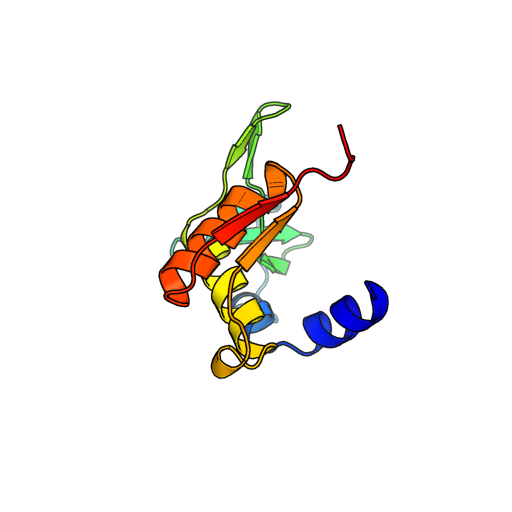 N 1
ATOM 837 C CA . LYS A 1 107 ? -10.628 5.638 11.189 1.00 95.88 107 LYS A CA 1
ATOM 838 C C . LYS A 1 107 ? -9.375 6.092 11.942 1.00 95.88 107 LYS A C 1
ATOM 840 O O . LYS A 1 107 ? -8.341 6.320 11.314 1.00 95.88 107 LYS A O 1
ATOM 845 N N . PRO A 1 108 ? -9.417 6.184 13.282 1.00 96.50 108 PRO A N 1
ATOM 846 C CA . PRO A 1 108 ? -8.230 6.492 14.070 1.00 96.50 108 PRO A CA 1
ATOM 847 C C . PRO A 1 108 ? -7.169 5.390 13.930 1.00 96.50 108 PRO A C 1
ATOM 849 O O . PRO A 1 108 ? -7.494 4.212 13.762 1.00 96.50 108 PRO A O 1
ATOM 852 N N . MET A 1 109 ? -5.894 5.772 14.039 1.00 95.50 109 MET A N 1
ATOM 853 C CA . MET A 1 109 ? -4.755 4.851 14.001 1.00 95.50 109 MET A CA 1
ATOM 854 C C . MET A 1 109 ? -4.049 4.793 15.356 1.00 95.50 109 MET A C 1
ATOM 856 O O . MET A 1 109 ? -3.788 5.826 15.968 1.00 95.50 109 MET A O 1
ATOM 860 N N . ALA A 1 110 ? -3.691 3.588 15.795 1.00 94.00 110 ALA A N 1
ATOM 861 C CA . ALA A 1 110 ? -2.811 3.353 16.935 1.00 94.00 110 ALA A CA 1
ATOM 862 C C . ALA A 1 110 ? -1.527 2.643 16.488 1.00 94.00 110 ALA A C 1
ATOM 864 O O . ALA A 1 110 ? -1.557 1.801 15.592 1.00 94.00 110 ALA A O 1
ATOM 865 N N . ILE A 1 111 ? -0.411 2.955 17.144 1.00 91.25 111 ILE A N 1
ATOM 866 C CA . ILE A 1 111 ? 0.888 2.322 16.897 1.00 91.25 111 ILE A CA 1
ATOM 867 C C . ILE A 1 111 ? 1.187 1.400 18.073 1.00 91.25 111 ILE A C 1
ATOM 869 O O . ILE A 1 111 ? 1.128 1.828 19.225 1.00 91.25 111 ILE A O 1
ATOM 873 N N . VAL A 1 112 ? 1.500 0.137 17.790 1.00 87.56 112 VAL A N 1
ATOM 874 C CA . VAL A 1 112 ? 1.825 -0.862 18.813 1.00 87.56 112 VAL A CA 1
ATOM 875 C C . VAL A 1 112 ? 3.216 -1.442 18.577 1.00 87.56 112 VAL A C 1
ATOM 877 O O . VAL A 1 112 ? 3.577 -1.829 17.464 1.00 87.56 112 VAL A O 1
ATOM 880 N N . GLY A 1 113 ? 4.014 -1.499 19.643 1.00 78.56 113 GLY A N 1
ATOM 881 C CA . GLY A 1 113 ? 5.284 -2.219 19.646 1.00 78.56 113 GLY A CA 1
ATOM 882 C C . GLY A 1 113 ? 5.061 -3.724 19.805 1.00 78.56 113 GLY A C 1
ATOM 883 O O . GLY A 1 113 ? 4.126 -4.147 20.483 1.00 78.56 113 GLY A O 1
ATOM 884 N N . LYS A 1 114 ? 5.935 -4.554 19.219 1.00 69.38 114 LYS A N 1
ATOM 885 C CA . LYS A 1 114 ? 5.873 -6.022 19.380 1.00 69.38 114 LYS A CA 1
ATOM 886 C C . LYS A 1 114 ? 6.165 -6.509 20.803 1.00 69.38 114 LYS A C 1
ATOM 888 O O . LYS A 1 114 ? 5.839 -7.648 21.126 1.00 69.38 114 LYS A O 1
ATOM 893 N N . ARG A 1 115 ? 6.816 -5.696 21.639 1.00 65.12 115 ARG A N 1
ATOM 894 C CA . ARG A 1 115 ? 7.215 -6.060 23.005 1.00 65.12 115 ARG A CA 1
ATOM 895 C C . ARG A 1 115 ? 6.449 -5.215 24.019 1.00 65.12 115 ARG A C 1
ATOM 897 O O . ARG A 1 115 ? 6.293 -4.013 23.818 1.00 65.12 115 ARG A O 1
ATOM 904 N N . ARG A 1 116 ? 6.007 -5.846 25.113 1.00 61.88 116 ARG A N 1
ATOM 905 C CA . ARG A 1 116 ? 5.713 -5.120 26.355 1.00 61.88 116 ARG A CA 1
ATOM 906 C C . ARG A 1 116 ? 7.054 -4.602 26.870 1.00 61.88 116 ARG A C 1
ATOM 908 O O . ARG A 1 116 ? 7.944 -5.416 27.111 1.00 61.88 116 ARG A O 1
ATOM 915 N N . TYR A 1 117 ? 7.205 -3.285 26.919 1.00 54.28 117 TYR A N 1
ATOM 916 C CA . TYR A 1 117 ? 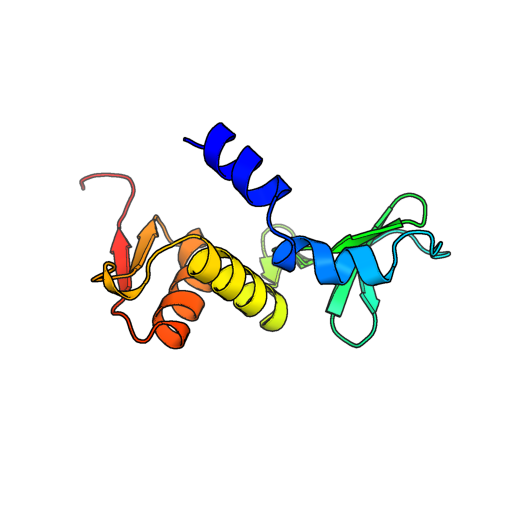8.269 -2.650 27.691 1.00 54.28 117 TYR A CA 1
ATOM 917 C C . TYR A 1 117 ? 7.917 -2.717 29.175 1.00 54.28 117 TYR A C 1
ATOM 919 O O . TYR A 1 117 ? 6.701 -2.645 29.477 1.00 54.28 117 TYR A O 1
#

Secondary structure (DSSP, 8-state):
-HHHHHHHHHH-HHHHHHHHTTTT---S--EEEEETTEEEEEETTEEEE-SS-EEEETTEEEPPHHHHHHHHHHHHHHS-GGG---EEEETGGGHHHHHHHHHHHT--EEEE-SS--